Protein AF-A0A9W4XUG5-F1 (afdb_monomer)

Structure (mmCIF, N/CA/C/O backbone):
data_AF-A0A9W4XUG5-F1
#
_entry.id   AF-A0A9W4XUG5-F1
#
loop_
_atom_site.group_PDB
_atom_site.id
_atom_site.type_symbol
_atom_site.label_atom_id
_atom_site.label_alt_id
_atom_site.label_comp_id
_atom_site.label_asym_id
_atom_site.label_entity_id
_atom_site.label_seq_id
_atom_site.pdbx_PDB_ins_code
_atom_site.Cartn_x
_atom_site.Cartn_y
_atom_site.Cartn_z
_atom_site.occupancy
_atom_site.B_iso_or_equiv
_atom_site.auth_seq_id
_atom_site.auth_comp_id
_atom_site.auth_asym_id
_atom_site.auth_atom_id
_atom_site.pdbx_PDB_model_num
ATOM 1 N N . MET A 1 1 ? 5.288 -9.255 16.489 1.00 41.97 1 MET A N 1
ATOM 2 C CA . MET A 1 1 ? 4.313 -8.604 15.589 1.00 41.97 1 MET A CA 1
ATOM 3 C C . MET A 1 1 ? 5.107 -7.943 14.477 1.00 41.97 1 MET A C 1
ATOM 5 O O . MET A 1 1 ? 5.757 -6.946 14.748 1.00 41.97 1 MET A O 1
ATOM 9 N N . GLU A 1 2 ? 5.146 -8.516 13.274 1.00 46.69 2 GLU A N 1
ATOM 10 C CA . GLU A 1 2 ? 5.803 -7.847 12.144 1.00 46.69 2 GLU A CA 1
ATOM 11 C C . GLU A 1 2 ? 4.876 -6.775 11.572 1.00 46.69 2 GLU A C 1
ATOM 13 O O . GLU A 1 2 ? 3.812 -7.077 11.027 1.00 46.69 2 GLU A O 1
ATOM 18 N N . ALA A 1 3 ? 5.272 -5.517 11.729 1.00 52.19 3 ALA A N 1
ATOM 19 C CA . ALA A 1 3 ? 4.607 -4.391 11.101 1.00 52.19 3 ALA A CA 1
ATOM 20 C C . ALA A 1 3 ? 4.814 -4.467 9.581 1.00 52.19 3 ALA A C 1
ATOM 22 O O . ALA A 1 3 ? 5.949 -4.561 9.116 1.00 52.19 3 ALA A O 1
ATOM 23 N N . ILE A 1 4 ? 3.719 -4.423 8.816 1.00 55.41 4 ILE A N 1
ATOM 24 C CA . ILE A 1 4 ? 3.711 -4.486 7.348 1.00 55.41 4 ILE A CA 1
ATOM 25 C C . ILE A 1 4 ? 4.315 -3.185 6.828 1.00 55.41 4 ILE A C 1
ATOM 27 O O . ILE A 1 4 ? 3.618 -2.203 6.583 1.00 55.41 4 ILE A O 1
ATOM 31 N N . HIS A 1 5 ? 5.636 -3.154 6.722 1.00 59.00 5 HIS A N 1
ATOM 32 C CA . HIS A 1 5 ? 6.321 -2.012 6.163 1.00 59.00 5 HIS A CA 1
ATOM 33 C C . HIS A 1 5 ? 6.382 -2.183 4.646 1.00 59.00 5 HIS A C 1
ATOM 35 O O . HIS A 1 5 ? 6.795 -3.240 4.167 1.00 59.00 5 HIS A O 1
ATOM 41 N N . PRO A 1 6 ? 6.061 -1.136 3.867 1.00 57.56 6 PRO A N 1
ATOM 42 C CA . PRO A 1 6 ? 6.303 -1.132 2.427 1.00 57.56 6 PRO A CA 1
ATOM 43 C C . PRO A 1 6 ? 7.771 -1.434 2.082 1.00 57.56 6 PRO A C 1
ATOM 45 O O . PRO A 1 6 ? 8.051 -1.840 0.960 1.00 57.56 6 PRO A O 1
ATOM 48 N N . ARG A 1 7 ? 8.686 -1.283 3.053 1.00 56.91 7 ARG A N 1
ATOM 49 C CA . ARG A 1 7 ? 10.092 -1.691 2.968 1.00 56.91 7 ARG A CA 1
ATOM 50 C C . ARG A 1 7 ? 10.285 -3.163 2.620 1.00 56.91 7 ARG A C 1
ATOM 52 O O . ARG A 1 7 ? 11.018 -3.419 1.680 1.00 56.91 7 ARG A O 1
ATOM 59 N N . ASN A 1 8 ? 9.581 -4.096 3.263 1.00 61.81 8 ASN A N 1
ATOM 60 C CA . ASN A 1 8 ? 9.794 -5.527 3.002 1.00 61.81 8 ASN A CA 1
ATOM 61 C C . ASN A 1 8 ? 9.434 -5.887 1.548 1.00 61.81 8 ASN A C 1
ATOM 63 O O . ASN A 1 8 ? 10.117 -6.665 0.898 1.00 61.81 8 ASN A O 1
ATOM 67 N N . ILE A 1 9 ? 8.397 -5.248 0.998 1.00 62.62 9 ILE A N 1
ATOM 68 C CA . ILE A 1 9 ? 7.967 -5.466 -0.391 1.00 62.62 9 ILE A CA 1
ATOM 69 C C . ILE A 1 9 ? 8.955 -4.837 -1.390 1.00 62.62 9 ILE A C 1
ATOM 71 O O . ILE A 1 9 ? 9.178 -5.368 -2.476 1.00 62.62 9 ILE A O 1
ATOM 75 N N . LEU A 1 10 ? 9.543 -3.695 -1.026 1.00 58.59 10 LEU A N 1
ATOM 76 C CA . LEU A 1 10 ? 10.590 -3.023 -1.800 1.00 58.59 10 LEU A CA 1
ATOM 77 C C . LEU A 1 10 ? 11.915 -3.796 -1.796 1.00 58.59 10 LEU A C 1
ATOM 79 O O . LEU A 1 10 ? 12.628 -3.757 -2.797 1.00 58.59 10 LEU A O 1
ATOM 83 N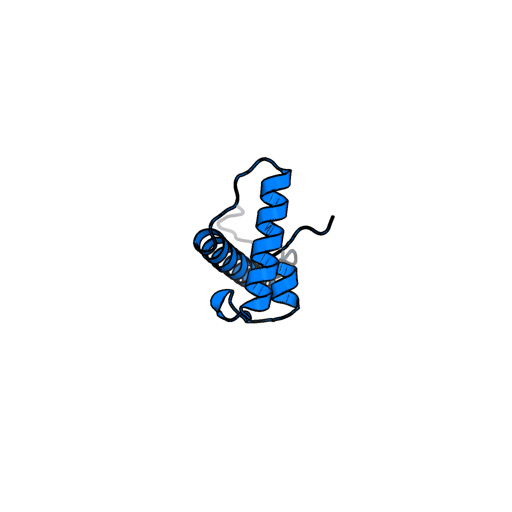 N . GLU A 1 11 ? 12.234 -4.472 -0.693 1.00 61.19 11 GLU A N 1
ATOM 84 C CA . GLU A 1 11 ? 13.411 -5.335 -0.556 1.00 61.19 11 GLU A CA 1
ATOM 85 C C . GLU A 1 11 ? 13.278 -6.597 -1.415 1.00 61.19 11 GLU A C 1
ATOM 87 O O . GLU A 1 11 ? 14.218 -6.941 -2.130 1.00 61.19 11 GLU A O 1
ATOM 92 N N . ASP A 1 12 ? 12.095 -7.219 -1.434 1.00 65.75 12 ASP A N 1
ATOM 93 C CA . ASP A 1 12 ? 11.836 -8.410 -2.253 1.00 65.75 12 ASP A CA 1
ATOM 94 C C . ASP A 1 12 ? 11.772 -8.103 -3.761 1.00 65.75 12 ASP A C 1
ATOM 96 O O . ASP A 1 12 ? 12.061 -8.968 -4.591 1.00 65.75 12 ASP A O 1
ATOM 100 N N . GLN A 1 13 ? 11.369 -6.885 -4.150 1.00 64.56 13 GLN A N 1
ATOM 101 C CA . GLN A 1 13 ? 11.223 -6.482 -5.557 1.00 64.56 13 GLN A CA 1
ATOM 102 C C . GLN A 1 13 ? 11.732 -5.050 -5.804 1.00 64.56 13 GLN A C 1
ATOM 104 O O . GLN A 1 13 ? 10.932 -4.118 -5.978 1.00 64.56 13 GLN A O 1
ATOM 109 N N . PRO A 1 14 ? 13.063 -4.850 -5.882 1.00 66.25 14 PRO A N 1
ATOM 110 C CA . PRO A 1 14 ? 13.640 -3.530 -6.092 1.00 66.25 14 PRO A CA 1
ATOM 111 C C . PRO A 1 14 ? 13.171 -2.923 -7.421 1.00 66.25 14 PRO A C 1
ATOM 113 O O . PRO A 1 14 ? 13.076 -3.590 -8.450 1.00 66.25 14 PRO A O 1
ATOM 116 N N . GLY A 1 15 ? 12.862 -1.625 -7.396 1.00 69.12 15 GLY A N 1
ATOM 117 C CA . GLY A 1 15 ? 12.435 -0.860 -8.577 1.00 69.12 15 GLY A CA 1
ATOM 118 C C . GLY A 1 15 ? 10.987 -1.063 -9.052 1.00 69.12 15 GLY A C 1
ATOM 119 O O . GLY A 1 15 ? 10.559 -0.348 -9.959 1.00 69.12 15 GLY A O 1
ATOM 120 N N . LYS A 1 16 ? 10.201 -1.971 -8.456 1.00 75.88 16 LYS A N 1
ATOM 121 C CA . LYS A 1 16 ? 8.782 -2.118 -8.811 1.00 75.88 16 LYS A CA 1
ATOM 122 C C . LYS A 1 16 ? 7.874 -1.184 -8.017 1.00 75.88 16 LYS A C 1
ATOM 124 O O . LYS A 1 16 ? 7.880 -1.132 -6.792 1.00 75.88 16 LYS A O 1
ATOM 129 N N . THR A 1 17 ? 7.007 -0.482 -8.737 1.00 80.06 17 THR A N 1
ATOM 130 C CA . THR A 1 17 ? 5.915 0.293 -8.141 1.00 80.06 17 THR A CA 1
ATOM 131 C C . THR A 1 17 ? 4.736 -0.608 -7.794 1.00 80.06 17 THR A C 1
ATOM 133 O O . THR A 1 17 ? 4.485 -1.567 -8.517 1.00 80.06 17 THR A O 1
ATOM 136 N N . TRP A 1 18 ? 3.948 -0.237 -6.781 1.00 82.25 18 TRP A N 1
ATOM 137 C CA . TRP A 1 18 ? 2.743 -0.960 -6.345 1.00 82.25 18 TRP A CA 1
ATOM 138 C C . TRP A 1 18 ? 1.880 -1.596 -7.462 1.00 82.25 18 TRP A C 1
ATOM 140 O O . TRP A 1 18 ? 1.621 -2.792 -7.376 1.00 82.25 18 TRP A O 1
ATOM 150 N N . PRO A 1 19 ? 1.479 -0.887 -8.541 1.00 83.88 19 PRO A N 1
ATOM 151 C CA . PRO A 1 19 ? 0.657 -1.483 -9.603 1.00 83.88 19 PRO A CA 1
ATOM 152 C C . PRO A 1 19 ? 1.344 -2.591 -10.422 1.00 83.88 19 PRO A C 1
ATOM 154 O O . PRO A 1 19 ? 0.661 -3.327 -11.122 1.00 83.88 19 PRO A O 1
ATOM 157 N N . LEU A 1 20 ? 2.673 -2.715 -10.357 1.00 85.50 20 LEU A N 1
ATOM 158 C CA . LEU A 1 20 ? 3.458 -3.738 -11.064 1.00 85.50 20 LEU A CA 1
ATOM 159 C C . LEU A 1 20 ? 3.687 -5.002 -10.222 1.00 85.50 20 LEU A C 1
ATOM 161 O O . LEU A 1 20 ? 4.335 -5.945 -10.676 1.00 85.50 20 LEU A O 1
ATOM 165 N N . ILE A 1 21 ? 3.208 -5.010 -8.980 1.00 84.19 21 ILE A N 1
ATOM 166 C CA . ILE A 1 21 ? 3.307 -6.157 -8.079 1.00 84.19 21 ILE A CA 1
ATOM 167 C C . ILE A 1 21 ? 2.251 -7.187 -8.479 1.00 84.19 21 ILE A C 1
ATOM 169 O O . ILE A 1 21 ? 1.158 -6.822 -8.904 1.00 84.19 21 ILE A O 1
ATOM 173 N N . ALA A 1 22 ? 2.564 -8.476 -8.342 1.00 86.94 22 ALA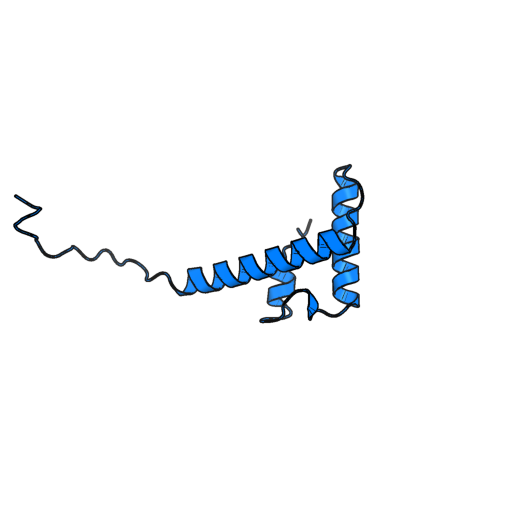 A N 1
ATOM 174 C CA . ALA A 1 22 ? 1.618 -9.546 -8.642 1.00 86.94 22 ALA A CA 1
ATOM 175 C C . ALA A 1 22 ? 0.320 -9.393 -7.830 1.00 86.94 22 ALA A C 1
ATOM 177 O O . ALA A 1 22 ? 0.359 -9.053 -6.646 1.00 86.94 22 ALA A O 1
ATOM 178 N N . ALA A 1 23 ? -0.823 -9.675 -8.460 1.00 84.38 23 ALA A N 1
ATOM 179 C CA . ALA A 1 23 ? -2.136 -9.543 -7.829 1.00 84.38 23 ALA A CA 1
ATOM 180 C C . ALA A 1 23 ? -2.250 -10.365 -6.533 1.00 84.38 23 ALA A C 1
ATOM 182 O O . ALA A 1 23 ? -2.808 -9.877 -5.554 1.00 84.38 23 ALA A O 1
ATOM 183 N N . ASP A 1 24 ? -1.643 -11.556 -6.492 1.00 86.75 24 ASP A N 1
ATOM 184 C CA . ASP A 1 24 ? -1.612 -12.414 -5.301 1.00 86.75 24 ASP A CA 1
ATOM 185 C C . ASP A 1 24 ? -0.938 -11.725 -4.105 1.00 86.75 24 ASP A C 1
ATOM 187 O O . ASP A 1 24 ? -1.438 -11.774 -2.981 1.00 86.75 24 ASP A O 1
ATOM 191 N N . GLU A 1 25 ? 0.181 -11.034 -4.341 1.00 84.81 25 GLU A N 1
ATOM 192 C CA . GLU A 1 25 ? 0.890 -10.277 -3.304 1.00 84.81 25 GLU A CA 1
ATOM 193 C C . GLU A 1 25 ? 0.095 -9.042 -2.867 1.00 84.81 25 GLU A C 1
ATOM 195 O O . GLU A 1 25 ? -0.014 -8.762 -1.670 1.00 84.81 25 GLU A O 1
ATOM 200 N N . GLN A 1 26 ? -0.546 -8.343 -3.810 1.00 86.50 26 GLN A N 1
ATOM 201 C CA . GLN A 1 26 ? -1.443 -7.232 -3.480 1.00 86.50 26 GLN A CA 1
ATOM 202 C C . GLN A 1 26 ? -2.604 -7.701 -2.587 1.00 86.50 26 GLN A C 1
ATOM 204 O O . GLN A 1 26 ? -2.902 -7.056 -1.579 1.00 86.50 26 GLN A O 1
ATOM 209 N N . HIS A 1 27 ? -3.196 -8.862 -2.890 1.00 88.12 27 HIS A N 1
ATOM 210 C CA . HIS A 1 27 ? -4.269 -9.466 -2.099 1.00 88.12 27 HIS A CA 1
ATOM 211 C C . HIS A 1 27 ? -3.817 -9.836 -0.682 1.00 88.12 27 HIS A C 1
ATOM 213 O O . HIS A 1 27 ? -4.520 -9.546 0.290 1.00 88.12 27 HIS A O 1
ATOM 219 N N . LYS A 1 28 ? -2.625 -10.431 -0.534 1.00 88.62 28 LYS A N 1
ATOM 220 C CA . LYS A 1 28 ? -2.049 -10.753 0.783 1.00 88.62 28 LYS A CA 1
ATOM 221 C C . LYS A 1 28 ? -1.864 -9.500 1.631 1.00 88.62 28 LYS A C 1
ATOM 223 O O . LYS A 1 28 ? -2.232 -9.491 2.806 1.00 88.62 28 LYS A O 1
ATOM 228 N N . VAL A 1 29 ? -1.312 -8.437 1.052 1.00 86.38 29 VAL A N 1
ATOM 229 C CA . VAL A 1 29 ? -1.111 -7.159 1.749 1.00 86.38 29 VAL A CA 1
ATOM 230 C C . VAL A 1 29 ? -2.450 -6.536 2.130 1.00 86.38 29 VAL A C 1
ATOM 232 O O . VAL A 1 29 ? -2.620 -6.136 3.279 1.00 86.38 29 VAL A O 1
ATOM 235 N N . HIS A 1 30 ? -3.418 -6.520 1.212 1.00 89.19 30 HIS A N 1
ATOM 236 C CA . HIS A 1 30 ? -4.768 -6.022 1.462 1.00 89.19 30 HIS A CA 1
ATOM 237 C C . HIS A 1 30 ? -5.436 -6.745 2.639 1.00 89.19 30 HIS A C 1
ATOM 239 O O . HIS A 1 30 ? -5.905 -6.108 3.584 1.00 89.19 30 HIS A O 1
ATOM 245 N N . HIS A 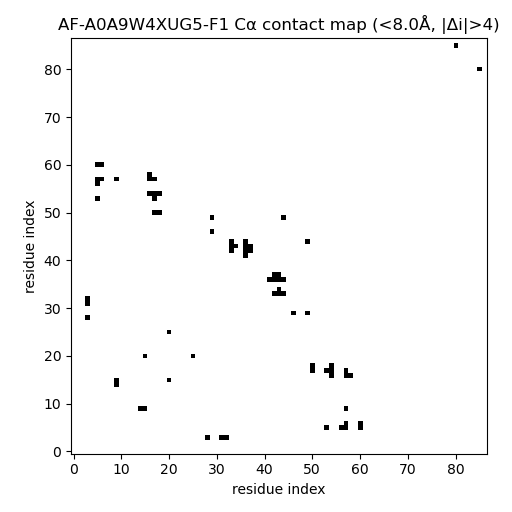1 31 ? -5.407 -8.080 2.630 1.00 89.38 31 HIS A N 1
ATOM 246 C CA . HIS A 1 31 ? -5.939 -8.896 3.717 1.00 89.38 31 HIS A CA 1
ATOM 247 C C . HIS A 1 31 ? -5.240 -8.584 5.047 1.00 89.38 31 HIS A C 1
ATOM 249 O O . HIS A 1 31 ? -5.898 -8.348 6.058 1.00 89.38 31 HIS A O 1
ATOM 255 N N . ARG A 1 32 ? -3.903 -8.528 5.062 1.00 88.81 32 ARG A N 1
ATOM 256 C CA . ARG A 1 32 ? -3.137 -8.243 6.285 1.00 88.81 32 ARG A CA 1
ATOM 257 C C . ARG A 1 32 ? -3.426 -6.844 6.846 1.00 88.81 32 ARG A C 1
ATOM 259 O O . ARG A 1 32 ? -3.548 -6.715 8.062 1.00 88.81 32 ARG A O 1
ATOM 266 N N . ILE A 1 33 ? -3.561 -5.824 5.991 1.00 88.69 33 ILE A N 1
ATOM 267 C CA . ILE A 1 33 ? -3.929 -4.458 6.404 1.00 88.69 33 ILE A CA 1
ATOM 268 C C . ILE A 1 33 ? -5.317 -4.460 7.037 1.00 88.69 33 ILE A C 1
ATOM 270 O O . ILE A 1 33 ? -5.478 -3.949 8.139 1.00 88.69 33 ILE A O 1
ATOM 274 N N . ASN A 1 34 ? -6.305 -5.081 6.394 1.00 90.31 34 ASN A N 1
ATOM 275 C CA . ASN A 1 34 ? -7.663 -5.118 6.932 1.00 90.31 34 ASN A CA 1
ATOM 276 C C . ASN A 1 34 ? -7.758 -5.894 8.253 1.00 90.31 34 ASN A C 1
ATOM 278 O O . ASN A 1 34 ? -8.471 -5.461 9.154 1.00 90.31 34 ASN A O 1
ATOM 282 N N . VAL A 1 35 ? -6.981 -6.968 8.426 1.00 91.06 35 VAL A N 1
ATOM 283 C CA . VAL A 1 35 ? -6.861 -7.659 9.722 1.00 91.06 35 VAL A CA 1
ATOM 284 C C . VAL A 1 35 ? -6.270 -6.742 10.798 1.00 91.06 35 VAL A C 1
ATOM 286 O O . VAL A 1 35 ? -6.719 -6.777 11.942 1.00 91.06 35 VAL A O 1
ATOM 289 N N . ALA A 1 36 ? -5.268 -5.926 10.461 1.00 88.75 36 ALA A N 1
ATOM 290 C CA . ALA A 1 36 ? -4.690 -4.966 11.401 1.00 88.75 36 ALA A CA 1
ATOM 291 C C . ALA A 1 36 ? -5.694 -3.862 11.774 1.00 88.75 36 ALA A C 1
ATOM 293 O O . ALA A 1 36 ? -5.893 -3.608 12.958 1.00 88.75 36 ALA A O 1
ATOM 294 N N . LEU A 1 37 ? -6.395 -3.294 10.788 1.00 89.31 37 LEU A N 1
ATOM 295 C CA . LEU A 1 37 ? -7.443 -2.293 11.007 1.00 89.31 37 LEU A CA 1
ATOM 296 C C . LEU A 1 37 ? -8.548 -2.831 11.919 1.00 89.31 37 LEU A C 1
ATOM 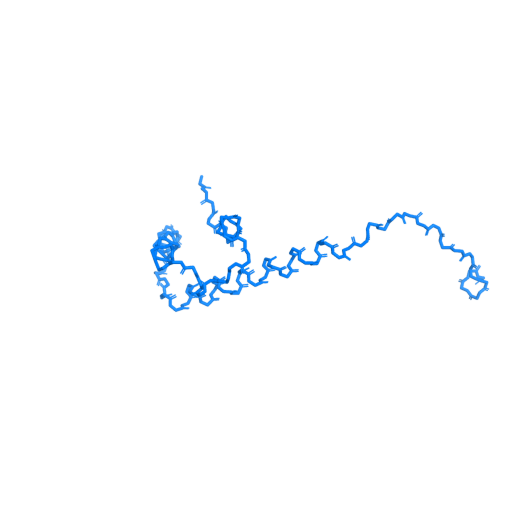298 O O . LEU A 1 37 ? -8.905 -2.188 12.902 1.00 89.31 37 LEU A O 1
ATOM 302 N N . GLN A 1 38 ? -9.021 -4.050 11.661 1.00 90.88 38 GLN A N 1
ATOM 303 C CA . GLN A 1 38 ? -10.069 -4.672 12.464 1.00 90.88 38 GLN A CA 1
ATOM 304 C C . GLN A 1 38 ? -9.644 -4.872 13.926 1.00 90.88 38 GLN A C 1
ATOM 306 O O . GLN A 1 38 ? -10.456 -4.684 14.830 1.00 90.88 38 GLN A O 1
ATOM 311 N N . ARG A 1 39 ? -8.373 -5.218 14.177 1.00 90.31 39 ARG A N 1
ATOM 312 C CA . ARG A 1 39 ? -7.826 -5.334 15.543 1.00 90.31 39 ARG A CA 1
ATOM 313 C C . ARG A 1 39 ? -7.813 -4.002 16.287 1.00 90.31 39 ARG A C 1
ATOM 315 O O . ARG A 1 39 ? -7.958 -3.999 17.503 1.00 90.31 39 ARG A O 1
ATOM 322 N N . GLU A 1 40 ? -7.659 -2.900 15.567 1.00 92.56 40 GLU A N 1
ATOM 323 C CA . GLU A 1 40 ? -7.703 -1.541 16.115 1.00 92.56 40 GLU A CA 1
ATOM 324 C C . GLU A 1 40 ? -9.134 -0.974 16.178 1.00 92.56 40 GLU A C 1
ATOM 326 O O . GLU A 1 40 ? -9.330 0.172 16.574 1.00 92.56 40 GLU A O 1
ATOM 331 N N . GLY A 1 41 ? -10.152 -1.762 15.809 1.00 91.38 41 GLY A N 1
ATOM 332 C CA . GLY A 1 41 ? -11.547 -1.316 15.763 1.00 91.38 41 GLY A CA 1
ATOM 333 C C . GLY A 1 41 ? -11.865 -0.409 14.571 1.00 91.38 41 GLY A C 1
ATOM 334 O O . GLY A 1 41 ? -12.902 0.252 14.556 1.00 91.38 41 GLY A O 1
ATOM 335 N N . ILE A 1 42 ? -10.987 -0.370 13.568 1.00 91.50 42 ILE A N 1
ATOM 336 C CA . ILE A 1 42 ? -11.150 0.423 12.352 1.00 91.50 42 ILE A CA 1
ATOM 337 C C . ILE A 1 42 ? -11.843 -0.445 11.285 1.00 91.50 42 ILE A C 1
ATOM 339 O O . ILE A 1 42 ? -11.443 -1.595 11.074 1.00 91.50 42 ILE A O 1
ATOM 343 N N . PRO A 1 43 ? -12.875 0.071 10.587 1.00 91.75 43 PRO A N 1
ATOM 344 C CA . PRO A 1 43 ? -13.512 -0.643 9.485 1.00 91.75 43 PRO A CA 1
ATOM 345 C C . PRO A 1 43 ? -12.522 -1.029 8.382 1.00 91.75 43 PRO A C 1
ATOM 347 O O . PRO A 1 43 ? -11.537 -0.328 8.139 1.00 91.75 43 PRO A O 1
ATOM 350 N N . ALA A 1 44 ? -12.821 -2.121 7.675 1.00 89.56 44 ALA A N 1
ATOM 351 C CA . ALA A 1 44 ? -12.027 -2.545 6.528 1.00 89.56 44 ALA A CA 1
ATOM 352 C C . ALA A 1 44 ? -11.951 -1.423 5.481 1.00 89.56 44 ALA A C 1
ATOM 354 O O . ALA A 1 44 ? -12.961 -0.824 5.102 1.00 89.56 44 ALA A O 1
ATOM 355 N N . ALA A 1 45 ? -10.740 -1.148 5.011 1.00 90.56 45 ALA A N 1
ATOM 356 C CA . ALA A 1 45 ? -10.509 -0.198 3.943 1.00 90.56 45 ALA A CA 1
ATOM 357 C C . ALA A 1 45 ? -10.816 -0.843 2.586 1.00 90.56 45 ALA A C 1
ATOM 359 O O . ALA A 1 45 ? -10.627 -2.045 2.386 1.00 90.56 45 ALA A O 1
ATOM 360 N N . SER A 1 46 ? -11.272 -0.022 1.639 1.00 91.62 46 SER A N 1
ATOM 361 C CA . SER A 1 46 ? -11.470 -0.461 0.262 1.00 91.62 46 SER A CA 1
ATOM 362 C C . SER A 1 46 ? -10.134 -0.735 -0.427 1.00 91.62 46 SER A C 1
ATOM 364 O O . SER A 1 46 ? -9.118 -0.088 -0.150 1.00 91.62 46 SER A O 1
ATOM 366 N N . GLU A 1 47 ? -10.162 -1.654 -1.390 1.00 87.44 47 GLU A N 1
ATOM 367 C CA . GLU A 1 47 ? -8.988 -2.035 -2.177 1.00 87.44 47 GLU A CA 1
ATOM 368 C C . GLU A 1 47 ? -8.337 -0.827 -2.856 1.00 87.44 47 GLU A C 1
ATOM 370 O O . GLU A 1 47 ? -7.123 -0.649 -2.783 1.00 87.44 47 GLU A O 1
ATOM 375 N N . HIS A 1 48 ? -9.149 0.073 -3.416 1.00 89.00 48 HIS A N 1
ATOM 376 C CA . HIS A 1 48 ? -8.674 1.297 -4.060 1.00 89.00 48 HIS A CA 1
ATOM 377 C C . HIS A 1 48 ? -7.907 2.215 -3.093 1.00 89.00 48 HIS A C 1
ATOM 379 O O . HIS A 1 48 ? -6.880 2.795 -3.451 1.00 89.00 48 HIS A O 1
ATOM 385 N N . LEU A 1 49 ? -8.379 2.345 -1.847 1.00 89.81 49 LEU A N 1
ATOM 386 C CA . LEU A 1 49 ? -7.730 3.189 -0.845 1.00 89.81 49 LEU A CA 1
ATOM 387 C C . LEU A 1 49 ? -6.382 2.596 -0.432 1.00 89.81 49 LEU A C 1
ATOM 389 O O . LEU A 1 49 ? -5.386 3.320 -0.354 1.00 89.81 49 LEU A O 1
ATOM 393 N N . ILE A 1 50 ? -6.335 1.279 -0.225 1.00 88.94 50 ILE A N 1
ATOM 394 C CA . ILE A 1 50 ? -5.094 0.557 0.067 1.00 88.94 50 ILE A CA 1
ATOM 395 C C . ILE A 1 50 ? -4.120 0.673 -1.110 1.00 88.94 50 ILE A C 1
ATOM 397 O O . ILE A 1 50 ? -2.949 0.984 -0.898 1.00 88.94 50 ILE A O 1
ATOM 401 N N . GLN A 1 51 ? -4.598 0.529 -2.347 1.00 88.06 51 GLN A N 1
ATOM 402 C CA . GLN A 1 51 ? -3.785 0.665 -3.554 1.00 88.06 51 GLN A CA 1
ATOM 403 C C . GLN A 1 51 ? -3.134 2.048 -3.648 1.00 88.06 51 GLN A C 1
ATOM 405 O O . GLN A 1 51 ? -1.921 2.164 -3.848 1.00 88.06 51 GLN A O 1
ATOM 410 N N . TRP A 1 52 ? -3.923 3.105 -3.451 1.00 88.69 52 TRP A N 1
ATOM 411 C CA . TRP A 1 52 ? -3.425 4.476 -3.458 1.00 88.69 52 TRP A CA 1
ATOM 412 C C . TRP A 1 52 ? -2.405 4.720 -2.338 1.00 88.69 52 TRP A C 1
ATOM 414 O O . TRP A 1 52 ? -1.316 5.246 -2.591 1.00 88.69 52 TRP A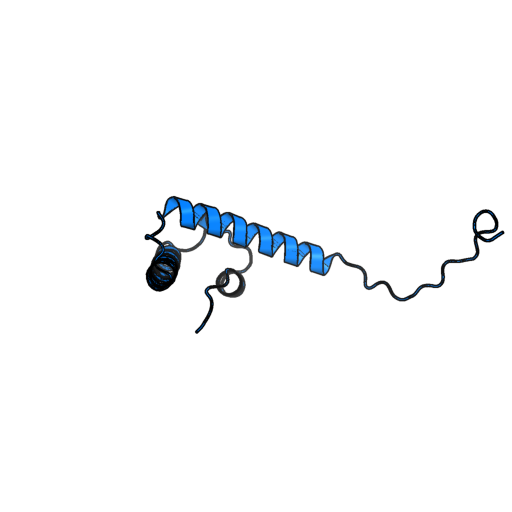 O 1
ATOM 424 N N . ARG A 1 53 ? -2.710 4.282 -1.107 1.00 89.31 53 ARG A N 1
ATOM 425 C CA . ARG A 1 53 ? -1.807 4.427 0.047 1.00 89.31 53 ARG A CA 1
ATOM 426 C C . ARG A 1 53 ? -0.481 3.710 -0.174 1.00 89.31 53 ARG A C 1
ATOM 428 O O . ARG A 1 53 ? 0.567 4.296 0.092 1.00 89.31 53 ARG A O 1
ATOM 435 N N . MET A 1 54 ? -0.511 2.492 -0.704 1.00 87.81 54 MET A N 1
ATOM 436 C CA . MET A 1 54 ? 0.696 1.719 -0.985 1.00 87.81 54 MET A CA 1
ATOM 437 C C . MET A 1 54 ? 1.531 2.343 -2.103 1.00 87.81 54 MET A C 1
ATOM 439 O O . MET A 1 54 ? 2.749 2.462 -1.960 1.00 87.81 54 MET A O 1
ATOM 443 N N . ALA A 1 55 ? 0.898 2.833 -3.172 1.00 87.81 55 ALA A N 1
ATOM 444 C CA . ALA A 1 55 ? 1.594 3.551 -4.237 1.00 87.81 55 ALA A CA 1
ATOM 445 C C . ALA A 1 55 ? 2.309 4.811 -3.711 1.00 87.81 55 ALA A C 1
ATOM 447 O O . ALA A 1 55 ? 3.468 5.062 -4.058 1.00 87.81 55 ALA A O 1
ATOM 448 N N . MET A 1 56 ? 1.655 5.583 -2.836 1.00 86.62 56 MET A N 1
ATOM 449 C CA . MET A 1 56 ? 2.278 6.740 -2.187 1.00 86.62 56 MET A CA 1
ATOM 450 C C . MET A 1 56 ? 3.412 6.341 -1.243 1.00 86.62 56 MET A C 1
ATOM 452 O O . MET A 1 56 ? 4.469 6.975 -1.258 1.00 86.62 56 MET A O 1
ATOM 456 N N . ALA A 1 57 ? 3.215 5.294 -0.442 1.00 85.44 57 ALA A N 1
ATOM 457 C CA . ALA A 1 57 ? 4.211 4.830 0.511 1.00 85.44 57 ALA A CA 1
ATOM 458 C C . ALA A 1 57 ? 5.479 4.337 -0.199 1.00 85.44 57 ALA A C 1
ATOM 460 O O . ALA A 1 57 ? 6.578 4.750 0.164 1.00 85.44 57 ALA A O 1
ATOM 461 N N . MET A 1 58 ? 5.339 3.547 -1.268 1.00 85.00 58 MET A N 1
ATOM 462 C CA . MET A 1 58 ? 6.476 3.095 -2.075 1.00 85.00 58 MET A CA 1
ATOM 463 C C . MET A 1 58 ? 7.208 4.260 -2.737 1.00 85.00 58 MET A C 1
ATOM 465 O O . MET A 1 58 ? 8.430 4.347 -2.652 1.00 85.00 58 MET A O 1
ATOM 469 N N . ARG A 1 59 ? 6.477 5.218 -3.321 1.00 84.25 59 ARG A N 1
ATOM 470 C CA . ARG A 1 59 ? 7.079 6.438 -3.886 1.00 84.25 59 ARG A CA 1
ATOM 471 C C . ARG A 1 59 ? 7.85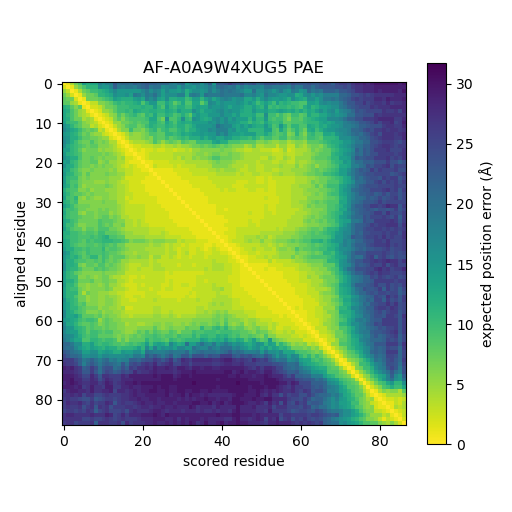4 7.235 -2.833 1.00 84.25 59 ARG A C 1
ATOM 473 O O . ARG A 1 59 ? 8.935 7.743 -3.124 1.00 84.25 59 ARG A O 1
ATOM 480 N N . SER A 1 60 ? 7.306 7.351 -1.624 1.00 82.62 60 SER A N 1
ATOM 481 C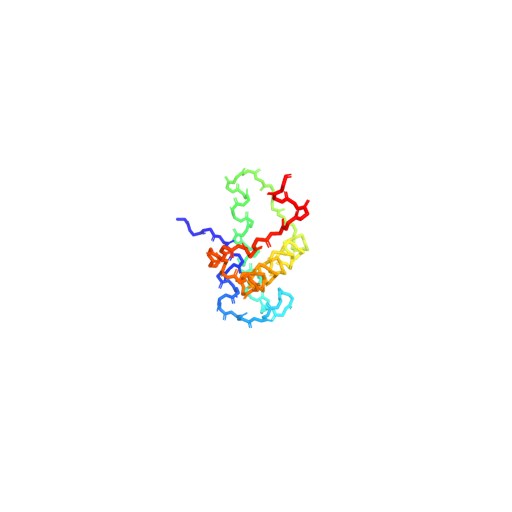 CA . SER A 1 60 ? 7.969 8.024 -0.506 1.00 82.62 60 SER A CA 1
ATOM 482 C C . SER A 1 60 ? 9.273 7.320 -0.125 1.00 82.62 60 SER A C 1
ATOM 484 O O . SER A 1 60 ? 10.291 7.994 0.009 1.00 82.62 60 SER A O 1
ATOM 486 N N . GLN A 1 61 ? 9.274 5.985 -0.048 1.00 78.00 61 GLN A N 1
ATOM 487 C CA . GLN A 1 61 ? 10.485 5.205 0.229 1.00 78.00 61 GLN A CA 1
ATOM 488 C C . GLN A 1 61 ? 11.548 5.392 -0.860 1.00 78.00 61 GLN A C 1
ATOM 490 O O . GLN A 1 61 ? 12.691 5.683 -0.522 1.00 78.00 61 GLN A O 1
ATOM 495 N N . TYR A 1 62 ? 11.182 5.336 -2.149 1.00 76.94 62 TYR A N 1
ATOM 496 C CA . TYR A 1 62 ? 12.129 5.611 -3.240 1.00 76.94 62 TYR A CA 1
ATOM 497 C C . TYR A 1 62 ? 12.756 7.004 -3.120 1.00 76.94 62 TYR A C 1
ATOM 499 O O . TYR A 1 62 ? 13.974 7.160 -3.227 1.00 76.94 62 TYR A O 1
ATOM 507 N N . ARG A 1 63 ? 11.936 8.025 -2.837 1.00 78.94 63 ARG A N 1
ATOM 508 C CA . ARG A 1 63 ? 12.424 9.395 -2.640 1.00 78.94 63 ARG A CA 1
ATOM 509 C C . ARG A 1 63 ? 13.367 9.495 -1.444 1.00 78.94 63 ARG A C 1
ATOM 511 O O . ARG A 1 63 ? 14.385 10.171 -1.540 1.00 78.9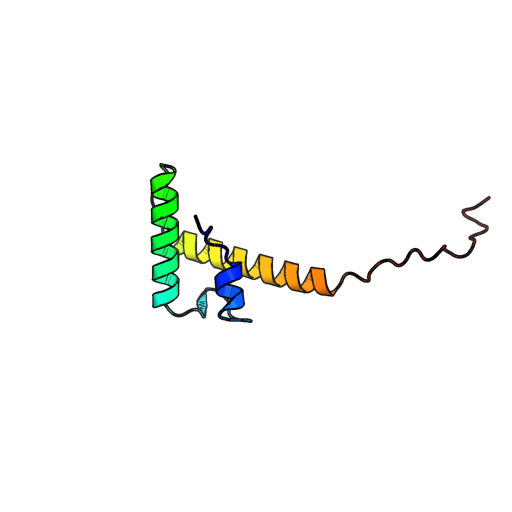4 63 ARG A O 1
ATOM 518 N N . GLN A 1 64 ? 13.040 8.827 -0.339 1.00 74.50 64 GLN A N 1
ATOM 519 C CA . GLN A 1 64 ? 13.899 8.777 0.842 1.00 74.50 64 GLN A CA 1
ATOM 520 C C . GLN A 1 64 ? 15.231 8.102 0.518 1.00 74.50 64 GLN A C 1
ATOM 522 O O . GLN A 1 64 ? 16.263 8.697 0.791 1.00 74.50 64 GLN A O 1
ATOM 527 N N . SER A 1 65 ? 15.229 6.942 -0.146 1.00 71.50 65 SER A N 1
ATOM 528 C CA . SER A 1 65 ? 16.467 6.252 -0.536 1.00 71.50 65 SER A CA 1
ATOM 529 C C . SER A 1 65 ? 17.357 7.089 -1.461 1.00 71.50 65 SER A C 1
ATOM 531 O O . SER A 1 65 ? 18.569 7.137 -1.259 1.00 71.50 65 SER A O 1
ATOM 533 N N . ALA A 1 66 ? 16.768 7.821 -2.414 1.00 69.62 66 ALA A N 1
ATOM 534 C CA . ALA A 1 66 ? 17.510 8.730 -3.285 1.00 69.62 66 ALA A CA 1
ATOM 535 C C . ALA A 1 66 ? 18.107 9.918 -2.508 1.00 69.62 66 ALA A C 1
ATOM 537 O O . ALA A 1 66 ? 19.263 10.279 -2.715 1.00 69.62 66 ALA A O 1
ATOM 538 N N . LEU A 1 67 ? 17.346 10.498 -1.571 1.00 69.44 67 LEU A N 1
ATOM 539 C CA . LEU A 1 67 ? 17.822 11.592 -0.720 1.00 69.44 67 LEU A CA 1
ATOM 540 C C . LEU A 1 67 ? 18.950 11.141 0.218 1.00 69.44 67 LEU A C 1
ATOM 542 O O . LEU A 1 67 ? 19.940 11.857 0.355 1.00 69.44 67 LEU A O 1
ATOM 546 N N . SER A 1 68 ? 18.839 9.947 0.810 1.00 63.06 68 SER A N 1
ATOM 547 C CA . SER A 1 68 ? 19.872 9.353 1.667 1.00 63.06 68 SER A CA 1
ATOM 548 C C . SER A 1 68 ? 21.184 9.103 0.922 1.00 63.06 68 SER A C 1
ATOM 550 O O . SER A 1 68 ? 22.245 9.263 1.512 1.00 63.06 68 SER A O 1
ATOM 552 N N . GLN A 1 69 ? 21.132 8.754 -0.368 1.00 59.66 69 GLN A N 1
ATOM 553 C CA . GLN A 1 69 ? 22.330 8.633 -1.207 1.00 59.66 69 GLN A CA 1
ATOM 554 C C . GLN A 1 69 ? 22.939 9.988 -1.599 1.00 59.66 69 GLN A C 1
ATOM 556 O O . GLN A 1 69 ? 24.127 10.055 -1.898 1.00 59.66 69 GLN A O 1
ATOM 561 N N . SER A 1 70 ? 22.150 11.066 -1.600 1.00 57.16 70 SER A N 1
ATOM 562 C CA . SER A 1 70 ? 22.581 12.392 -2.067 1.00 57.16 70 SER A CA 1
ATOM 563 C C . SER A 1 70 ? 23.114 13.339 -0.987 1.00 57.16 70 SER A C 1
ATOM 565 O O . SER A 1 70 ? 23.494 14.458 -1.320 1.00 57.16 70 SER A O 1
ATOM 567 N N . LEU A 1 71 ? 23.143 12.944 0.290 1.00 52.69 71 LEU A N 1
ATOM 568 C CA . LEU A 1 71 ? 23.709 13.778 1.356 1.00 52.69 71 LEU A CA 1
ATOM 569 C C . LEU A 1 71 ? 25.236 13.592 1.409 1.00 52.69 71 LEU A C 1
ATOM 571 O O . LEU A 1 71 ? 25.693 12.541 1.865 1.00 52.69 71 LEU A O 1
ATOM 575 N N . PRO A 1 72 ? 26.052 14.579 0.982 1.00 53.03 72 PRO A N 1
ATOM 576 C CA . PRO A 1 72 ? 27.476 14.543 1.261 1.00 53.03 72 PRO A CA 1
ATOM 577 C C . PRO A 1 72 ? 27.661 14.638 2.774 1.00 53.03 72 PRO A C 1
ATOM 579 O O . PRO A 1 72 ? 27.187 15.579 3.412 1.00 53.03 72 PRO A O 1
ATOM 582 N N . SER A 1 73 ? 28.343 13.646 3.343 1.00 49.97 73 SER A N 1
ATOM 583 C CA . SER A 1 73 ? 28.811 13.669 4.725 1.00 49.97 73 SER A CA 1
ATOM 584 C C . SER A 1 73 ? 29.592 14.967 4.928 1.00 49.97 73 SER A C 1
ATOM 586 O O . SER A 1 73 ? 30.670 15.141 4.353 1.00 49.97 73 SER A O 1
ATOM 588 N N . THR A 1 74 ? 29.018 15.927 5.656 1.00 52.56 74 THR A N 1
ATOM 589 C CA . THR A 1 74 ? 29.668 17.205 5.947 1.00 52.56 74 THR A CA 1
ATOM 590 C C . THR A 1 74 ? 30.781 16.937 6.942 1.00 52.56 74 THR A C 1
ATOM 592 O O . THR A 1 74 ? 30.612 17.067 8.152 1.00 52.56 74 THR A O 1
ATOM 595 N N . ASN A 1 75 ? 31.919 16.508 6.410 1.00 54.03 75 ASN A N 1
ATOM 596 C CA . ASN A 1 75 ? 33.192 16.570 7.090 1.00 54.03 75 ASN A CA 1
ATOM 597 C C . ASN A 1 75 ? 33.379 18.034 7.505 1.00 54.03 75 ASN A C 1
ATOM 599 O O . ASN A 1 75 ? 33.185 18.923 6.672 1.00 54.03 75 ASN A O 1
ATOM 603 N N . SER A 1 76 ? 33.655 18.282 8.783 1.00 60.62 76 SER A N 1
ATOM 604 C CA . SER A 1 76 ? 33.798 19.607 9.392 1.00 60.62 76 SER A CA 1
ATOM 605 C C . SER A 1 76 ? 34.931 20.397 8.729 1.00 60.62 76 SER A C 1
ATOM 607 O O . SER A 1 76 ? 36.041 20.474 9.244 1.00 60.62 76 SER A O 1
ATOM 609 N N . ALA A 1 77 ? 34.672 20.955 7.551 1.00 59.41 77 ALA A N 1
ATOM 610 C CA . ALA A 1 77 ? 35.592 21.821 6.849 1.00 59.41 77 ALA A CA 1
ATOM 611 C C . ALA A 1 77 ? 35.429 23.222 7.434 1.00 59.41 77 ALA A C 1
ATOM 613 O O . ALA A 1 77 ? 34.442 23.916 7.171 1.00 59.41 77 ALA A O 1
ATOM 614 N N . SER A 1 78 ? 36.391 23.606 8.270 1.00 63.31 78 SER A N 1
ATOM 615 C CA . SER A 1 78 ? 36.655 24.989 8.652 1.00 63.31 78 SER A CA 1
ATOM 616 C C . SER A 1 78 ? 36.574 25.850 7.395 1.00 63.31 78 SER A C 1
ATOM 618 O O . SER A 1 78 ? 37.334 25.652 6.446 1.00 63.31 78 SER A O 1
ATOM 620 N N . ARG A 1 79 ? 35.591 26.748 7.344 1.00 72.19 79 ARG A N 1
ATOM 621 C CA . ARG A 1 79 ? 35.427 27.640 6.195 1.00 72.19 79 ARG A CA 1
ATOM 622 C C . ARG A 1 79 ? 36.623 28.601 6.187 1.00 72.19 79 ARG A C 1
ATOM 624 O O . ARG A 1 79 ? 37.020 29.040 7.268 1.00 72.19 79 ARG A O 1
ATOM 631 N N . PRO A 1 80 ? 37.223 28.898 5.023 1.00 72.88 80 PRO A N 1
ATOM 632 C CA . PRO A 1 80 ? 38.291 29.886 4.946 1.00 72.88 80 PRO A CA 1
ATOM 633 C C . PRO A 1 80 ? 37.759 31.259 5.377 1.00 72.88 80 PRO A C 1
ATOM 635 O O . PRO A 1 80 ? 36.612 31.590 5.082 1.00 72.88 80 PRO A O 1
ATOM 638 N N . TYR A 1 81 ? 38.596 32.009 6.095 1.00 73.25 81 TYR A N 1
ATOM 639 C CA . TYR A 1 81 ? 38.279 33.313 6.688 1.00 73.25 81 TYR A CA 1
ATOM 640 C C . TYR A 1 81 ? 37.682 34.294 5.666 1.00 73.25 81 TYR A C 1
ATOM 642 O O . TYR A 1 81 ? 38.232 34.445 4.571 1.00 73.25 81 TYR A O 1
ATOM 650 N N . ASP A 1 82 ? 36.585 34.964 6.037 1.00 81.44 82 ASP A N 1
ATOM 651 C CA . ASP A 1 82 ? 35.888 35.950 5.204 1.00 81.44 82 ASP A CA 1
ATOM 652 C C . ASP A 1 82 ? 35.956 37.344 5.862 1.00 81.44 82 ASP A C 1
ATOM 654 O O . ASP A 1 82 ? 35.228 37.615 6.820 1.00 81.44 82 ASP A O 1
ATOM 658 N N . PRO A 1 83 ? 36.788 38.270 5.349 1.00 74.06 83 PRO A N 1
ATOM 659 C CA . PRO A 1 83 ? 37.044 39.557 5.994 1.00 74.06 83 PRO A CA 1
ATOM 660 C C . PRO A 1 83 ? 35.850 40.520 5.965 1.00 74.06 83 PRO A C 1
ATOM 662 O O . PRO A 1 83 ? 35.911 41.564 6.600 1.00 74.06 83 PRO A O 1
ATOM 665 N N . VAL A 1 84 ? 34.779 40.227 5.223 1.00 74.19 84 VAL A N 1
ATOM 666 C CA . VAL A 1 84 ? 33.560 41.056 5.236 1.00 74.19 84 VAL A CA 1
ATOM 667 C C . VAL A 1 84 ? 32.585 40.584 6.316 1.00 74.19 84 VAL A C 1
ATOM 669 O O . VAL A 1 84 ? 31.774 41.371 6.798 1.00 74.19 84 VAL A O 1
ATOM 672 N N . ARG A 1 85 ? 32.640 39.298 6.682 1.00 65.38 85 ARG A N 1
ATOM 673 C CA . ARG A 1 85 ? 31.716 38.672 7.640 1.00 65.38 85 ARG A CA 1
ATOM 674 C C . ARG A 1 85 ? 32.307 38.479 9.032 1.00 65.38 85 ARG A C 1
ATOM 676 O O . ARG A 1 85 ? 31.541 38.448 9.988 1.00 65.38 85 ARG A O 1
ATOM 683 N N . ASP A 1 86 ? 33.628 38.362 9.123 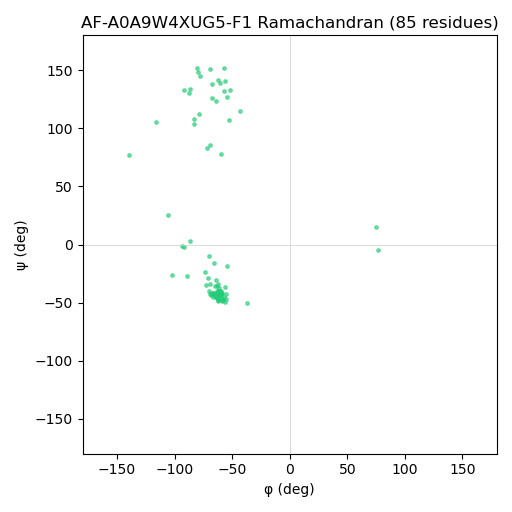1.00 73.75 86 ASP A N 1
ATOM 684 C CA . ASP A 1 86 ? 34.362 38.042 10.350 1.00 73.75 86 ASP A CA 1
ATOM 685 C C . ASP A 1 86 ? 35.098 39.271 10.950 1.00 73.75 86 ASP A C 1
ATOM 687 O O . ASP A 1 86 ? 36.111 39.105 11.639 1.00 73.75 86 ASP A O 1
ATOM 691 N N . LEU A 1 87 ? 34.617 40.496 10.674 1.00 53.06 87 LEU A N 1
ATOM 692 C CA . LEU A 1 87 ? 35.051 41.768 11.286 1.00 53.06 87 LEU A CA 1
ATOM 693 C C . LEU A 1 87 ? 33.949 42.389 12.152 1.00 53.06 87 LEU A C 1
ATOM 695 O O . LEU A 1 87 ? 32.768 42.330 11.739 1.00 53.06 87 LEU A O 1
#

pLDDT: mean 75.92, std 13.92, range [41.97, 92.56]

Radius of gyration: 21.08 Å; Cα contacts (8 Å, |Δi|>4): 37; chains: 1; bounding box: 52×54×27 Å

Solvent-accessible surface area (backbone atoms only — not comparable to full-atom values): 5507 Å² total; per-residue (Å²): 132,87,75,91,48,66,59,63,59,42,70,78,39,72,93,62,54,58,92,75,51,58,67,70,59,52,50,52,51,52,52,54,50,33,55,52,30,49,75,73,74,37,75,71,73,54,70,69,57,52,52,52,52,47,39,52,49,47,53,49,49,54,52,48,56,53,50,66,73,67,60,76,81,78,67,88,68,81,74,79,88,48,82,87,75,77,107

Secondary structure (DSSP, 8-state):
-----HHHHHHHSTT--GGGS-HHHHHHHHHHHHHHHHHTTPPPPPHHHHHHHHHHHHHHHHHHHHHHHS--------PPP-TTT--

Organism: NCBI:txid1303443

Sequence (87 aa):
MEAIHPRNILEDQPGKTWPLIAADEQHKVHHRINVALQREGIPAASEHLIQWRMAMAMRSQYRQSALSQSLPSTNSASRPYDPVRDL

Nearest PDB structures (foldseek):
  8j9j-assembly1_EB  TM=2.419E-01  e=9.766E+00  Euglena gracilis

Foldseek 3Di:
DDDPALVVVCVVPPPDALVRDDPVVLVVVLVVVQVVCVVVVHHRDDSVVSSVVSRVRVVVVVVVVVVVVPDDPPDPDDDPDDPVPPD

Mean predicted aligned error: 12.48 Å